Protein AF-A0A1G6DID1-F1 (afdb_monomer)

Radius of gyration: 20.44 Å; Cα contacts (8 Å, |Δi|>4): 204; chains: 1; bounding box: 50×23×58 Å

Organism: NCBI:txid439219

Solvent-accessible surface area (backbone atoms only — not comparable to full-atom values): 9005 Å² total; per-residue (Å²): 100,33,27,35,36,26,39,53,55,98,94,41,79,43,83,74,48,77,42,54,56,81,82,43,54,68,67,60,51,35,54,56,37,38,79,71,72,43,65,70,83,58,50,66,40,29,54,20,28,63,81,65,74,39,85,46,84,40,52,70,66,52,52,52,51,52,50,51,41,27,59,75,73,40,76,65,52,53,63,64,62,43,58,40,47,78,68,69,50,51,67,69,65,52,70,77,52,45,74,42,84,61,30,76,46,69,68,59,29,50,47,66,74,46,68,85,56,52,72,67,57,50,51,50,51,50,62,74,35,74,40,71,69,48,42,54,47,51,34,47,74,69,57,49,28,43,88,48,100,91,24,30,28,32,55,59,134

Structure (mmCIF, N/CA/C/O backbone):
data_AF-A0A1G6DID1-F1
#
_entry.id   AF-A0A1G6DID1-F1
#
loop_
_atom_site.group_PDB
_atom_site.id
_atom_site.type_symbol
_atom_site.label_atom_id
_atom_site.label_alt_id
_atom_site.label_comp_id
_atom_site.label_asym_id
_atom_site.label_entity_id
_atom_site.label_seq_id
_atom_site.pdbx_PDB_ins_code
_atom_site.Cartn_x
_atom_site.Cartn_y
_atom_site.Cartn_z
_atom_site.occupancy
_atom_site.B_iso_or_equiv
_atom_site.auth_seq_id
_atom_site.auth_comp_id
_atom_site.auth_asym_id
_atom_site.auth_atom_id
_atom_site.pdbx_PDB_model_num
ATOM 1 N N . MET A 1 1 ? -10.906 -3.517 1.918 1.00 94.31 1 MET A N 1
ATOM 2 C CA . MET A 1 1 ? -9.998 -3.189 3.036 1.00 94.31 1 MET A CA 1
ATOM 3 C C . MET A 1 1 ? -10.683 -3.483 4.372 1.00 94.31 1 MET A C 1
ATOM 5 O O . MET A 1 1 ? -11.259 -2.596 4.999 1.00 94.31 1 MET A O 1
ATOM 9 N N . ILE A 1 2 ? -10.663 -4.743 4.799 1.00 97.69 2 ILE A N 1
ATOM 10 C CA . ILE A 1 2 ? -11.206 -5.215 6.076 1.00 97.69 2 ILE A CA 1
ATOM 11 C C . ILE A 1 2 ? -10.099 -5.172 7.131 1.00 97.69 2 ILE A C 1
ATOM 13 O O . ILE A 1 2 ? -9.241 -6.049 7.177 1.00 97.69 2 ILE A O 1
ATOM 17 N N . GLY A 1 3 ? -10.114 -4.151 7.983 1.00 97.69 3 GLY A N 1
ATOM 18 C CA . GLY A 1 3 ? -9.107 -3.946 9.021 1.00 97.69 3 GLY A CA 1
ATOM 19 C C . GLY A 1 3 ? -9.428 -4.654 10.330 1.00 97.69 3 GLY A C 1
ATOM 20 O O . GLY A 1 3 ? -10.581 -4.663 10.765 1.00 97.69 3 GLY A O 1
ATOM 21 N N . THR A 1 4 ? -8.405 -5.182 11.000 1.00 97.94 4 THR A N 1
ATOM 22 C CA . THR A 1 4 ? -8.531 -5.718 12.366 1.00 97.94 4 THR A CA 1
ATOM 23 C C . THR A 1 4 ? -8.228 -4.627 13.383 1.00 97.94 4 THR A C 1
ATOM 25 O O . THR A 1 4 ? -7.076 -4.233 13.554 1.00 97.94 4 THR A O 1
ATOM 28 N N . ILE A 1 5 ? -9.253 -4.155 14.087 1.00 97.25 5 ILE A N 1
ATOM 29 C CA . ILE A 1 5 ? -9.109 -3.147 15.138 1.00 97.25 5 ILE A CA 1
ATOM 30 C C . ILE A 1 5 ? -8.684 -3.824 16.434 1.00 97.25 5 ILE A C 1
ATOM 32 O O . ILE A 1 5 ? -9.342 -4.756 16.915 1.00 97.25 5 ILE A O 1
ATOM 36 N N . ARG A 1 6 ? -7.614 -3.312 17.037 1.00 96.31 6 ARG A N 1
ATOM 37 C CA . ARG A 1 6 ? -7.176 -3.694 18.378 1.00 96.31 6 ARG A CA 1
ATOM 38 C C . ARG A 1 6 ? -7.138 -2.473 19.279 1.00 96.31 6 ARG A C 1
ATOM 40 O O . ARG A 1 6 ? -6.832 -1.372 18.835 1.00 96.31 6 ARG A O 1
ATOM 47 N N . ILE A 1 7 ? -7.430 -2.704 20.548 1.00 95.00 7 ILE A N 1
ATOM 48 C CA . ILE A 1 7 ? -7.254 -1.726 21.616 1.00 95.00 7 ILE A CA 1
ATOM 49 C C . ILE A 1 7 ? -5.983 -2.046 22.392 1.00 95.00 7 ILE A C 1
ATOM 51 O O . ILE A 1 7 ? -5.668 -3.224 22.605 1.00 95.00 7 ILE A O 1
ATOM 55 N N . ILE A 1 8 ? -5.267 -1.004 22.797 1.00 91.94 8 ILE A N 1
ATOM 56 C CA . ILE A 1 8 ? -4.105 -1.092 23.676 1.00 91.94 8 ILE A CA 1
ATOM 57 C C . ILE A 1 8 ? -4.524 -0.567 25.049 1.00 91.94 8 ILE A C 1
ATOM 59 O O . ILE A 1 8 ? -4.992 0.560 25.181 1.00 91.94 8 ILE A O 1
ATOM 63 N N . GLN A 1 9 ? -4.407 -1.415 26.068 1.00 88.31 9 GLN A N 1
ATOM 64 C CA . GLN A 1 9 ? -4.722 -1.093 27.461 1.00 88.31 9 GLN A CA 1
ATOM 65 C C . GLN A 1 9 ? -3.691 -1.761 28.362 1.00 88.31 9 GLN A C 1
ATOM 67 O O . GLN A 1 9 ? -3.446 -2.958 28.228 1.00 88.31 9 GLN A O 1
ATOM 72 N N . ASP A 1 10 ? -3.078 -0.990 29.261 1.00 85.06 10 ASP A N 1
ATOM 73 C CA . ASP A 1 10 ? -2.115 -1.484 30.254 1.00 85.06 10 ASP A CA 1
ATOM 74 C C . ASP A 1 10 ? -0.971 -2.327 29.652 1.00 85.06 10 ASP A C 1
ATOM 76 O O . ASP A 1 10 ? -0.547 -3.335 30.212 1.00 85.06 10 ASP A O 1
ATOM 80 N N . GLY A 1 11 ? -0.487 -1.946 28.463 1.00 81.38 11 GLY A N 1
ATOM 81 C CA . GLY A 1 11 ? 0.562 -2.678 27.739 1.00 81.38 11 GLY A CA 1
ATOM 82 C C . GLY A 1 11 ? 0.099 -3.981 27.075 1.00 81.38 11 GLY A C 1
ATOM 83 O O . GLY A 1 11 ? 0.900 -4.668 26.439 1.00 81.38 11 GLY A O 1
ATOM 84 N N . HIS A 1 12 ? -1.187 -4.318 27.168 1.00 86.81 12 HIS A N 1
ATOM 85 C CA . HIS A 1 12 ? -1.796 -5.458 26.500 1.00 86.81 12 HIS A CA 1
ATOM 86 C C . HIS A 1 12 ? -2.590 -5.021 25.272 1.00 86.81 12 HIS A C 1
ATOM 88 O O . HIS A 1 12 ? -3.268 -3.996 25.266 1.00 86.81 12 HIS A O 1
ATOM 94 N N . SER A 1 13 ? -2.535 -5.843 24.225 1.00 90.44 13 SER A N 1
ATOM 95 C CA . SER A 1 13 ? -3.299 -5.620 23.003 1.00 90.44 13 SER A CA 1
ATOM 96 C C . SER A 1 13 ? -4.417 -6.646 22.875 1.00 90.44 13 SER A C 1
ATOM 98 O O . SER A 1 13 ? -4.152 -7.851 22.861 1.00 90.44 13 SER A O 1
ATOM 100 N N . LYS A 1 14 ? -5.657 -6.181 22.715 1.00 93.62 14 LYS A N 1
ATOM 101 C CA . LYS A 1 14 ? -6.846 -7.026 22.547 1.00 93.62 14 LYS A CA 1
ATOM 102 C C . LYS A 1 14 ? -7.546 -6.713 21.229 1.00 93.62 14 LYS A C 1
ATOM 104 O O . LYS A 1 14 ? -7.811 -5.556 20.923 1.00 93.62 14 LYS A O 1
ATOM 109 N N . GLU A 1 15 ? -7.886 -7.749 20.468 1.00 94.88 15 GLU A N 1
ATOM 110 C CA . GLU A 1 15 ? -8.734 -7.600 19.283 1.00 94.88 15 GLU A CA 1
ATOM 111 C C . GLU A 1 15 ? -10.165 -7.221 19.676 1.00 94.88 15 GLU A C 1
ATOM 113 O O . GLU A 1 15 ? -10.747 -7.807 20.593 1.00 94.88 15 GLU A O 1
ATOM 118 N N . LEU A 1 16 ? -10.724 -6.233 18.977 1.00 94.81 16 LEU A N 1
ATOM 119 C CA . LEU A 1 16 ? -12.086 -5.755 19.191 1.00 94.81 16 LEU A CA 1
ATOM 120 C C . LEU A 1 16 ? -13.038 -6.182 18.075 1.00 94.81 16 LEU A C 1
ATOM 122 O O . LEU A 1 16 ? -14.148 -6.635 18.360 1.00 94.81 16 LEU A O 1
ATOM 126 N N . ALA A 1 17 ? -12.644 -5.974 16.817 1.00 94.06 17 ALA A N 1
ATOM 127 C CA . ALA A 1 17 ? -13.507 -6.204 15.665 1.00 94.06 17 ALA A CA 1
ATOM 128 C C . ALA A 1 17 ? -12.722 -6.227 14.349 1.00 94.06 17 ALA A C 1
ATOM 130 O O . ALA A 1 17 ? -11.643 -5.647 14.244 1.00 94.06 17 ALA A O 1
ATOM 131 N N . LYS A 1 18 ? -13.347 -6.804 13.321 1.00 96.69 18 LYS A N 1
ATOM 132 C CA . LYS A 1 18 ? -12.988 -6.598 11.917 1.00 96.69 18 LYS A CA 1
ATOM 133 C C . LYS A 1 18 ? -13.961 -5.601 11.297 1.00 96.69 18 LYS A C 1
ATOM 135 O O . LYS A 1 18 ? -15.171 -5.750 11.473 1.00 96.69 18 LYS A O 1
ATOM 140 N N . VAL A 1 19 ? -13.447 -4.583 10.617 1.00 97.12 19 VAL A N 1
ATOM 141 C CA . VAL A 1 19 ? -14.238 -3.450 10.115 1.00 97.12 19 VAL A CA 1
ATOM 142 C C . VAL A 1 19 ? -13.907 -3.181 8.655 1.00 97.12 19 VAL A C 1
ATOM 144 O O . VAL A 1 19 ? -12.748 -3.223 8.262 1.00 97.12 19 VAL A O 1
ATOM 147 N N . ASP A 1 20 ? -14.927 -2.877 7.858 1.00 97.12 20 ASP A N 1
ATOM 148 C CA . ASP A 1 20 ? -14.743 -2.334 6.514 1.00 97.12 20 ASP A CA 1
ATOM 149 C C . ASP A 1 20 ? -14.286 -0.870 6.598 1.00 97.12 20 ASP A C 1
ATOM 151 O O . ASP A 1 20 ? -15.084 0.035 6.853 1.00 97.12 20 ASP A O 1
ATOM 155 N N . LEU A 1 21 ? -12.987 -0.658 6.393 1.00 96.69 21 LEU A N 1
ATOM 156 C CA . LEU A 1 21 ? -12.326 0.643 6.496 1.00 96.69 21 LEU A CA 1
ATOM 157 C C . LEU A 1 21 ? -12.590 1.552 5.287 1.00 96.69 21 LEU A C 1
ATOM 159 O O . LEU A 1 21 ? -12.298 2.747 5.334 1.00 96.69 21 LEU A O 1
ATOM 163 N N . ILE A 1 22 ? -13.149 1.015 4.197 1.00 94.69 22 ILE A N 1
ATOM 164 C CA . ILE A 1 22 ? -13.634 1.843 3.088 1.00 94.69 22 ILE A CA 1
ATOM 165 C C . ILE A 1 22 ? -14.945 2.504 3.498 1.00 94.69 22 ILE A C 1
ATOM 167 O O . ILE A 1 22 ? -15.152 3.692 3.240 1.00 94.69 22 ILE A O 1
ATOM 171 N N . ARG A 1 23 ? -15.822 1.752 4.165 1.00 95.31 23 ARG A N 1
ATOM 172 C CA . ARG A 1 23 ? -17.160 2.218 4.529 1.00 95.31 23 ARG A CA 1
ATOM 173 C C . ARG A 1 23 ? -17.202 3.066 5.798 1.00 95.31 23 ARG A C 1
ATOM 175 O O . ARG A 1 23 ? -17.984 4.010 5.839 1.00 95.31 23 ARG A O 1
ATOM 182 N N . PHE A 1 24 ? -16.413 2.720 6.811 1.00 96.25 24 PHE A N 1
ATOM 183 C CA . PHE A 1 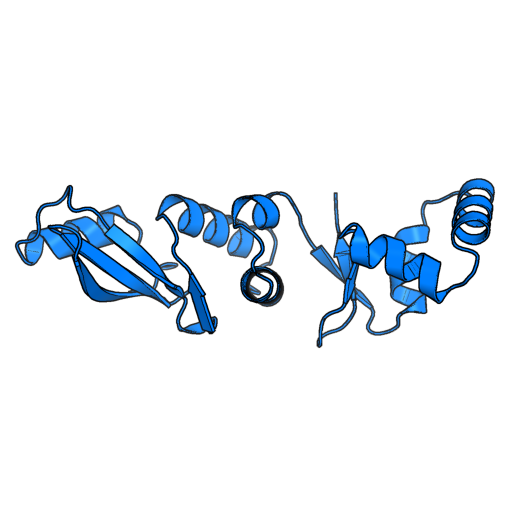24 ? -16.466 3.351 8.131 1.00 96.25 24 PHE A CA 1
ATOM 184 C C . PHE A 1 24 ? -15.145 4.041 8.457 1.00 96.25 24 PHE A C 1
ATOM 186 O O . PHE A 1 24 ? -14.077 3.444 8.323 1.00 96.25 24 PHE A O 1
ATOM 193 N N . ASN A 1 25 ? -15.221 5.298 8.887 1.00 94.81 25 ASN A N 1
ATOM 194 C CA . ASN A 1 25 ? -14.051 6.064 9.310 1.00 94.81 25 ASN A CA 1
ATOM 195 C C . ASN A 1 25 ? -13.773 5.880 10.818 1.00 94.81 25 ASN A C 1
ATOM 197 O O . ASN A 1 25 ? -14.485 5.164 11.522 1.00 94.81 25 ASN A O 1
ATOM 201 N N . GLU A 1 26 ? -12.716 6.526 11.318 1.00 96.12 26 GLU A N 1
ATOM 202 C CA . GLU A 1 26 ? -12.347 6.461 12.737 1.00 96.12 26 GLU A CA 1
ATOM 203 C C . GLU A 1 26 ? -13.467 6.943 13.671 1.00 96.12 26 GLU A C 1
ATOM 205 O O . GLU A 1 26 ? -13.720 6.296 14.684 1.00 96.12 26 GLU A O 1
ATOM 210 N N . GLU A 1 27 ? -14.165 8.027 13.322 1.00 96.50 27 GLU A N 1
ATOM 211 C CA . GLU A 1 27 ? -15.273 8.574 14.114 1.00 96.50 27 GLU A CA 1
ATOM 212 C C . GLU A 1 27 ? -16.408 7.554 14.254 1.00 96.50 27 GLU A C 1
ATOM 214 O O . GLU A 1 27 ? -16.860 7.270 15.363 1.00 96.50 27 GLU A O 1
ATOM 219 N N . ASP A 1 28 ? -16.817 6.935 13.141 1.00 96.25 28 ASP A N 1
ATOM 220 C CA . ASP A 1 28 ? -17.864 5.908 13.123 1.00 96.25 28 ASP A CA 1
ATOM 221 C C . ASP A 1 28 ? -17.497 4.732 14.045 1.00 96.25 28 ASP A C 1
ATOM 223 O O . ASP A 1 28 ? -18.329 4.210 14.796 1.00 96.25 28 ASP A O 1
ATOM 227 N N . ILE A 1 29 ? -16.226 4.317 14.004 1.00 96.31 29 ILE A N 1
ATOM 228 C CA . ILE A 1 29 ? -15.694 3.219 14.816 1.00 96.31 29 ILE A CA 1
ATOM 229 C C . ILE A 1 29 ? -15.656 3.614 16.293 1.00 96.31 29 ILE A C 1
ATOM 231 O O . ILE A 1 29 ? -16.129 2.845 17.136 1.00 96.31 29 ILE A O 1
ATOM 235 N N . ARG A 1 30 ? -15.136 4.801 16.624 1.00 96.31 30 ARG A N 1
ATOM 236 C CA . ARG A 1 30 ? -15.051 5.296 18.006 1.00 96.31 30 ARG A CA 1
ATOM 237 C C . ARG A 1 30 ? -16.427 5.458 18.625 1.00 96.31 30 ARG A C 1
ATOM 239 O O . ARG A 1 30 ? -16.641 4.980 19.738 1.00 96.31 30 ARG A O 1
ATOM 246 N N . GLN A 1 31 ? -17.385 6.013 17.890 1.00 96.81 31 GLN A N 1
ATOM 247 C CA . GLN A 1 31 ? -18.746 6.165 18.388 1.00 96.81 31 GLN A CA 1
ATOM 248 C C . GLN A 1 31 ? -19.398 4.808 18.671 1.00 96.81 31 GLN A C 1
ATOM 250 O O . GLN A 1 31 ? -20.037 4.615 19.706 1.00 96.81 31 GLN A O 1
ATOM 255 N N . ARG A 1 32 ? -19.150 3.810 17.815 1.00 95.12 32 ARG A N 1
ATOM 256 C CA . ARG A 1 32 ? -19.651 2.451 18.044 1.00 95.12 32 ARG A CA 1
ATOM 257 C C . ARG A 1 32 ? -19.000 1.755 19.241 1.00 95.12 32 ARG A C 1
ATOM 259 O O . ARG A 1 32 ? -19.623 0.884 19.849 1.00 95.12 32 ARG A O 1
ATOM 266 N N . LEU A 1 33 ? -17.750 2.084 19.556 1.00 94.44 33 LEU A N 1
ATOM 267 C CA . LEU A 1 33 ? -17.055 1.589 20.745 1.00 94.44 33 LEU A CA 1
ATOM 268 C C . LEU A 1 33 ? -17.559 2.276 22.018 1.00 94.44 33 LEU A C 1
ATOM 270 O O . LEU A 1 33 ? -17.748 1.593 23.026 1.00 94.44 33 LEU A O 1
ATOM 274 N N . LEU A 1 34 ? -17.872 3.571 21.947 1.00 96.06 34 LEU A N 1
ATOM 275 C CA . LEU A 1 34 ? -18.502 4.313 23.037 1.00 96.06 34 LEU A CA 1
ATOM 276 C C . LEU A 1 34 ? -19.859 3.705 23.419 1.00 96.06 34 LEU A C 1
ATOM 278 O O . LEU A 1 34 ? -20.093 3.432 24.594 1.00 96.06 34 LEU A O 1
ATOM 282 N N . ASP A 1 35 ? -20.700 3.368 22.433 1.00 95.62 35 ASP A N 1
ATOM 283 C CA . ASP A 1 35 ? -21.974 2.656 22.653 1.00 95.62 35 ASP A CA 1
ATOM 284 C C . ASP A 1 35 ? -21.797 1.307 23.380 1.00 95.62 35 ASP A C 1
ATOM 286 O O . ASP A 1 35 ? -22.722 0.804 24.019 1.00 95.62 35 ASP A O 1
ATOM 290 N N . LYS A 1 36 ? -20.617 0.688 23.254 1.00 93.69 36 LYS A N 1
ATOM 291 C CA . LYS A 1 36 ? -20.254 -0.586 23.893 1.00 93.69 36 LYS A CA 1
ATOM 292 C C . LYS A 1 36 ? -19.550 -0.405 25.243 1.00 93.69 36 LYS A C 1
ATOM 294 O O . LYS A 1 36 ? -19.158 -1.402 25.846 1.00 93.69 36 LYS A O 1
ATOM 299 N N . GLY A 1 37 ? -19.399 0.833 25.715 1.00 94.50 37 GLY A N 1
ATOM 300 C CA . GLY A 1 37 ? -18.803 1.164 27.009 1.00 94.50 37 GLY A CA 1
ATOM 301 C C . GLY A 1 37 ? -17.283 1.336 27.002 1.00 94.50 37 GLY A C 1
ATOM 302 O O . GLY A 1 37 ? -16.683 1.348 28.075 1.00 94.50 37 GLY A O 1
ATOM 303 N N . TYR A 1 38 ? -16.644 1.462 25.835 1.00 93.69 38 TYR A N 1
ATOM 304 C CA . TYR A 1 38 ? -15.219 1.797 25.755 1.00 93.69 38 TYR A CA 1
ATOM 305 C C . TYR A 1 38 ? -15.006 3.320 25.792 1.00 93.69 38 TYR A C 1
ATOM 307 O O . TYR A 1 38 ? -15.803 4.050 25.200 1.00 93.69 38 TYR A O 1
ATOM 315 N N . PRO A 1 39 ? -13.931 3.822 26.430 1.00 93.31 39 PRO A N 1
ATOM 316 C CA . PRO A 1 39 ? -13.572 5.237 26.363 1.00 93.31 39 PRO A CA 1
ATOM 317 C C . PRO A 1 39 ? -13.325 5.680 24.921 1.00 93.31 39 PRO A C 1
ATOM 319 O O . PRO A 1 39 ? -12.644 4.983 24.162 1.00 93.31 39 PRO A O 1
ATOM 322 N N . TYR A 1 40 ? -13.853 6.844 24.547 1.00 93.19 40 TYR A N 1
ATOM 323 C CA . TYR A 1 40 ? -13.709 7.379 23.192 1.00 93.19 40 TYR A CA 1
ATOM 324 C C . TYR A 1 40 ? -12.238 7.611 22.813 1.00 93.19 40 TYR A C 1
ATOM 326 O O . TYR A 1 40 ? -11.847 7.371 21.676 1.00 93.19 40 TYR A O 1
ATOM 334 N N . ASP A 1 41 ? -11.414 8.020 23.776 1.00 93.12 41 ASP A N 1
ATOM 335 C CA . ASP A 1 41 ? -9.983 8.312 23.663 1.00 93.12 41 ASP A CA 1
ATOM 336 C C . ASP A 1 41 ? -9.080 7.078 23.825 1.00 93.12 41 ASP A C 1
ATOM 338 O O . ASP A 1 41 ? -7.861 7.212 23.904 1.00 93.12 41 ASP A O 1
ATOM 342 N N . SER A 1 42 ? -9.657 5.871 23.831 1.00 92.12 42 SER A N 1
ATOM 343 C CA . SER A 1 42 ? -8.883 4.629 23.869 1.00 92.12 42 SER A CA 1
ATOM 344 C C . SER A 1 42 ? -7.818 4.598 22.770 1.00 92.12 42 SER A C 1
ATOM 346 O O . SER A 1 42 ? -8.075 4.982 21.619 1.00 92.12 42 SER A O 1
ATOM 348 N N . GLU A 1 43 ? -6.639 4.079 23.110 1.00 93.81 43 GLU A N 1
ATOM 349 C CA . GLU A 1 43 ? -5.572 3.835 22.148 1.00 93.81 43 GLU A CA 1
ATOM 350 C C . GLU A 1 43 ? -5.967 2.665 21.239 1.00 93.81 43 GLU A C 1
ATOM 352 O O . GLU A 1 43 ? -6.154 1.528 21.683 1.00 93.81 43 GLU A O 1
ATOM 357 N N . LEU A 1 44 ? -6.136 2.965 19.953 1.00 95.00 44 LEU A N 1
ATOM 358 C CA . LEU A 1 44 ? -6.580 2.023 18.935 1.00 95.00 44 LEU A CA 1
ATOM 359 C C . LEU A 1 44 ? -5.519 1.900 17.849 1.00 95.00 44 LEU A C 1
ATOM 361 O O . LEU A 1 44 ? -4.949 2.897 17.408 1.00 95.00 44 LEU A O 1
ATOM 365 N N . ILE A 1 45 ? -5.326 0.676 17.373 1.00 95.50 45 ILE A N 1
ATOM 366 C CA . ILE A 1 45 ? -4.495 0.375 16.211 1.00 95.50 45 ILE A CA 1
ATOM 367 C C . ILE A 1 45 ? -5.261 -0.506 15.234 1.00 95.50 45 ILE A C 1
ATOM 369 O O . ILE A 1 45 ? -6.170 -1.256 15.610 1.00 95.50 45 ILE A O 1
ATOM 373 N N . ILE A 1 46 ? -4.842 -0.460 13.979 1.00 97.38 46 ILE A N 1
ATOM 374 C CA . ILE A 1 46 ? -5.303 -1.371 12.939 1.00 97.38 46 ILE A CA 1
ATOM 375 C C . ILE A 1 46 ? -4.175 -2.370 12.731 1.00 97.38 46 ILE A C 1
ATOM 377 O O . ILE A 1 46 ? -3.129 -2.017 12.207 1.00 97.38 46 ILE A O 1
ATOM 381 N N . ALA A 1 47 ? -4.349 -3.599 13.203 1.00 96.50 47 ALA A N 1
ATOM 382 C CA . ALA A 1 47 ? -3.275 -4.592 13.271 1.00 96.50 47 ALA A CA 1
ATOM 383 C C . ALA A 1 47 ? -3.099 -5.428 11.997 1.00 96.50 47 ALA A C 1
ATOM 385 O O . ALA A 1 47 ? -2.363 -6.411 11.986 1.00 96.50 47 ALA A O 1
ATOM 386 N N . GLY A 1 48 ? -3.806 -5.057 10.938 1.00 96.75 48 GLY A N 1
ATOM 387 C CA . GLY A 1 48 ? -3.706 -5.696 9.642 1.00 96.75 48 GLY A CA 1
ATOM 388 C C . GLY A 1 48 ? -4.923 -5.412 8.782 1.00 96.75 48 GLY A C 1
ATOM 389 O O . GLY A 1 48 ? -5.924 -4.862 9.256 1.00 96.75 48 GLY A O 1
ATOM 390 N N . ILE A 1 49 ? -4.827 -5.823 7.523 1.00 98.12 49 ILE A N 1
ATOM 391 C CA . ILE A 1 49 ? -5.888 -5.743 6.521 1.00 98.12 49 ILE A CA 1
ATOM 392 C C . ILE A 1 49 ? -6.124 -7.166 6.010 1.00 98.12 49 ILE A C 1
ATOM 394 O O . ILE A 1 49 ? -5.336 -7.704 5.236 1.00 98.12 49 ILE A O 1
ATOM 398 N N . CYS A 1 50 ? -7.185 -7.804 6.506 1.00 96.19 50 CYS A N 1
ATOM 399 C CA . CYS A 1 50 ? -7.421 -9.240 6.360 1.00 96.19 50 CYS A CA 1
ATOM 400 C C . CYS A 1 50 ? -7.654 -9.680 4.916 1.00 96.19 50 CYS A C 1
ATOM 402 O O . CYS A 1 50 ? -7.164 -10.725 4.512 1.00 96.19 50 CYS A O 1
ATOM 404 N N . ASP A 1 51 ? -8.430 -8.916 4.152 1.00 96.44 51 ASP A N 1
ATOM 405 C CA . ASP A 1 51 ? -8.731 -9.218 2.748 1.00 96.44 51 ASP A CA 1
ATOM 406 C C . ASP A 1 51 ? -7.539 -8.971 1.814 1.00 96.44 51 ASP A C 1
ATOM 408 O O . ASP A 1 51 ? -7.559 -9.416 0.671 1.00 96.44 51 ASP A O 1
ATOM 412 N N . TRP A 1 52 ? -6.491 -8.313 2.313 1.00 97.12 52 TRP A N 1
ATOM 413 C CA . TRP A 1 52 ? -5.224 -8.096 1.613 1.00 97.12 52 TRP A CA 1
ATOM 414 C C . TRP A 1 52 ? -4.093 -9.003 2.108 1.00 97.12 52 TRP A C 1
ATOM 416 O O . TRP A 1 52 ? -2.984 -8.924 1.582 1.00 97.12 52 TRP A O 1
ATOM 426 N N . ASP A 1 53 ? -4.363 -9.847 3.109 1.00 96.69 53 ASP A N 1
ATOM 427 C CA . ASP A 1 53 ? -3.365 -10.700 3.764 1.00 96.69 53 ASP A CA 1
ATOM 428 C C . ASP A 1 53 ? -2.143 -9.904 4.269 1.00 96.69 53 ASP A C 1
ATOM 430 O O . ASP A 1 53 ? -0.987 -10.270 4.065 1.00 96.69 53 ASP A O 1
ATOM 434 N N . ILE A 1 54 ? -2.407 -8.745 4.888 1.00 97.25 54 ILE A N 1
ATOM 435 C CA . ILE A 1 54 ? -1.377 -7.877 5.469 1.00 97.25 54 ILE A CA 1
ATOM 436 C C . ILE A 1 54 ? -1.466 -7.908 6.991 1.00 97.25 54 ILE A C 1
ATOM 438 O O . ILE A 1 54 ? -2.460 -7.459 7.566 1.00 97.25 54 ILE A O 1
ATOM 442 N N . GLU A 1 55 ? -0.388 -8.338 7.641 1.00 95.38 55 GLU A N 1
ATOM 443 C CA . GLU A 1 55 ? -0.196 -8.251 9.091 1.00 95.38 55 GLU A CA 1
ATOM 444 C C . GLU A 1 55 ? 0.805 -7.134 9.419 1.00 95.38 55 GLU A C 1
ATOM 446 O O . GLU A 1 55 ? 2.019 -7.334 9.448 1.00 95.38 55 GLU A O 1
ATOM 451 N N . ALA A 1 56 ? 0.292 -5.922 9.625 1.00 94.75 56 ALA A N 1
ATOM 452 C CA . ALA A 1 56 ? 1.080 -4.745 9.979 1.00 94.75 56 ALA A CA 1
ATOM 453 C C . ALA A 1 56 ? 0.243 -3.776 10.819 1.00 94.75 56 ALA A C 1
ATOM 455 O O . ALA A 1 56 ? -0.985 -3.784 10.756 1.00 94.75 56 ALA A O 1
ATOM 456 N N . HIS A 1 57 ? 0.909 -2.940 11.615 1.00 95.19 57 HIS A N 1
ATOM 457 C CA . HIS A 1 57 ? 0.239 -1.905 12.394 1.00 95.19 57 HIS A CA 1
ATOM 458 C C . HIS A 1 57 ? 0.064 -0.640 11.559 1.00 95.19 57 HIS A C 1
ATOM 460 O O . HIS A 1 57 ? 1.040 -0.107 11.038 1.00 95.19 57 HIS A O 1
ATOM 466 N N . PHE A 1 58 ? -1.168 -0.148 11.500 1.00 97.12 58 PHE A N 1
ATOM 467 C CA . PHE A 1 58 ? -1.527 1.106 10.858 1.00 97.12 58 PHE A CA 1
ATOM 468 C C . PHE A 1 58 ? -2.250 2.024 11.835 1.00 97.12 58 PHE A C 1
ATOM 470 O O . PHE A 1 58 ? -3.057 1.598 12.671 1.00 97.12 58 PHE A O 1
ATOM 477 N N . THR A 1 59 ? -1.997 3.311 11.666 1.00 96.31 59 THR A N 1
ATOM 478 C CA . THR A 1 59 ? -2.832 4.389 12.183 1.00 96.31 59 THR A CA 1
ATOM 479 C C . THR A 1 59 ? -4.068 4.576 11.298 1.00 96.31 59 THR A C 1
ATOM 481 O O . THR A 1 59 ? -4.074 4.247 10.109 1.00 96.31 59 THR A O 1
ATOM 484 N N . PHE A 1 60 ? -5.125 5.180 11.843 1.00 96.38 60 PHE A N 1
ATOM 485 C CA . PHE A 1 60 ? -6.287 5.575 11.037 1.00 96.38 60 PHE A CA 1
ATOM 486 C C . PHE A 1 60 ? -5.931 6.592 9.943 1.00 96.38 60 PHE A C 1
ATOM 488 O O . PHE A 1 60 ? -6.536 6.587 8.870 1.00 96.38 60 PHE A O 1
ATOM 495 N N . GLN A 1 61 ? -4.923 7.434 10.183 1.00 96.38 61 GLN A N 1
ATOM 496 C CA . GLN A 1 61 ? -4.423 8.377 9.188 1.00 96.38 61 GLN A CA 1
ATOM 497 C C . GLN A 1 61 ? -3.790 7.660 7.989 1.00 96.38 61 GLN A C 1
ATOM 499 O O . GLN A 1 61 ? -4.096 8.000 6.847 1.00 96.38 61 GLN A O 1
ATOM 504 N N . GLU A 1 62 ? -2.961 6.644 8.226 1.00 97.56 62 GLU A N 1
ATOM 505 C CA . GLU A 1 62 ? -2.381 5.826 7.155 1.00 97.56 62 GLU A CA 1
ATOM 506 C C . GLU A 1 62 ? -3.462 5.120 6.335 1.00 97.56 62 GLU A C 1
ATOM 508 O O . GLU A 1 62 ? -3.426 5.156 5.108 1.00 97.56 62 GLU A O 1
ATOM 513 N N . ILE A 1 63 ? -4.481 4.560 6.988 1.00 97.62 63 ILE A N 1
ATOM 514 C CA . ILE A 1 63 ? -5.624 3.961 6.288 1.00 97.62 63 ILE A CA 1
ATOM 515 C C . ILE A 1 63 ? -6.370 4.982 5.430 1.00 97.62 63 ILE A C 1
ATOM 517 O O . ILE A 1 63 ? -6.736 4.683 4.292 1.00 97.62 63 ILE A O 1
ATOM 521 N N . LYS A 1 64 ? -6.560 6.206 5.931 1.00 96.75 64 LYS A N 1
ATOM 522 C CA . LYS A 1 64 ? -7.155 7.290 5.144 1.00 96.75 64 LYS A CA 1
ATOM 523 C C . LYS A 1 64 ? -6.318 7.600 3.900 1.00 96.75 64 LYS A C 1
ATOM 525 O O . LYS A 1 64 ? -6.890 7.795 2.831 1.00 96.75 64 LYS A O 1
ATOM 530 N N . PHE A 1 65 ? -4.991 7.618 4.016 1.00 96.69 65 PHE A N 1
ATOM 531 C CA . PHE A 1 65 ? -4.104 7.821 2.870 1.00 96.69 65 PHE A CA 1
ATOM 532 C C . PHE A 1 65 ? -4.167 6.669 1.865 1.00 96.69 65 PHE A C 1
ATOM 534 O O . PHE A 1 65 ? -4.303 6.921 0.670 1.00 96.69 65 PHE A O 1
ATOM 541 N N . LEU A 1 66 ? -4.157 5.418 2.332 1.00 96.94 66 LEU A N 1
ATOM 542 C CA . LEU A 1 66 ? -4.321 4.249 1.465 1.00 96.94 66 LEU A CA 1
ATOM 543 C C . LEU A 1 66 ? -5.658 4.274 0.722 1.00 96.94 66 LEU A C 1
ATOM 545 O O . LEU A 1 66 ? -5.696 3.972 -0.466 1.00 96.94 66 LEU A O 1
ATOM 549 N N . LYS A 1 67 ? -6.741 4.684 1.390 1.00 96.06 67 LYS A N 1
ATOM 550 C CA . LYS A 1 67 ? -8.058 4.841 0.764 1.00 96.06 67 LYS A CA 1
ATOM 551 C C . LYS A 1 67 ? -8.033 5.880 -0.359 1.00 96.06 67 LYS A C 1
ATOM 553 O O . LYS A 1 67 ? -8.494 5.595 -1.457 1.00 96.06 67 LYS A O 1
ATOM 558 N N . VAL A 1 68 ? -7.455 7.056 -0.107 1.00 94.75 68 VAL A N 1
ATOM 559 C CA . VAL A 1 68 ? -7.312 8.106 -1.131 1.00 94.75 68 VAL A CA 1
ATOM 560 C C . VAL A 1 68 ? -6.476 7.612 -2.311 1.00 94.75 68 VAL A C 1
ATOM 562 O O . VAL A 1 68 ? -6.857 7.819 -3.458 1.00 94.75 68 VAL A O 1
ATOM 565 N N . CYS A 1 69 ? -5.366 6.929 -2.035 1.00 94.25 69 CYS A N 1
ATOM 566 C CA . CYS A 1 69 ? -4.493 6.349 -3.051 1.00 94.25 69 CYS A CA 1
ATOM 567 C C . CYS A 1 69 ? -5.242 5.322 -3.921 1.00 94.25 69 CYS A C 1
ATOM 569 O O . CYS A 1 69 ? -5.216 5.404 -5.147 1.00 94.25 69 CYS A O 1
ATOM 571 N N . LEU A 1 70 ? -5.987 4.412 -3.293 1.00 95.31 70 LEU A N 1
ATOM 572 C CA . LEU A 1 70 ? -6.804 3.409 -3.972 1.00 95.31 70 LEU A CA 1
ATOM 573 C C . LEU A 1 70 ? -7.857 4.042 -4.895 1.00 95.31 70 LEU A C 1
ATOM 575 O O . LEU A 1 70 ? -7.984 3.643 -6.051 1.00 95.31 70 LEU A O 1
ATOM 579 N N . GLU A 1 71 ? -8.592 5.036 -4.394 1.00 94.06 71 GLU A N 1
ATOM 580 C CA . GLU A 1 71 ? -9.693 5.680 -5.119 1.00 94.06 71 GLU A CA 1
ATOM 581 C C . GLU A 1 71 ? -9.205 6.606 -6.242 1.00 94.06 71 GLU A C 1
ATOM 583 O O . GLU A 1 71 ? -9.806 6.633 -7.312 1.00 94.06 71 GLU A O 1
ATOM 588 N N . GLN A 1 72 ? -8.144 7.384 -6.006 1.00 91.94 72 GLN A N 1
ATOM 589 C CA . GLN A 1 72 ? -7.728 8.459 -6.917 1.00 91.94 72 GLN A CA 1
ATOM 590 C C . GLN A 1 72 ? -6.598 8.071 -7.867 1.00 91.94 72 GLN A C 1
ATOM 592 O O . GLN A 1 72 ? -6.476 8.674 -8.932 1.00 91.94 72 GLN A O 1
ATOM 597 N N . LEU A 1 73 ? -5.746 7.118 -7.483 1.00 90.44 73 LEU A N 1
ATOM 598 C CA . LEU A 1 73 ? -4.591 6.723 -8.290 1.00 90.44 73 LEU A CA 1
ATOM 599 C C . LEU A 1 73 ? -4.821 5.381 -8.984 1.00 90.44 73 LEU A C 1
ATOM 601 O O . LEU A 1 73 ? -4.423 5.214 -10.135 1.00 90.44 73 LEU A O 1
ATOM 605 N N . TYR A 1 74 ? -5.484 4.436 -8.320 1.00 92.81 74 TYR A N 1
ATOM 606 C CA . TYR A 1 74 ? -5.597 3.065 -8.818 1.00 92.81 74 TYR A CA 1
ATOM 607 C C . TYR A 1 74 ? -7.009 2.650 -9.251 1.00 92.81 74 TYR A C 1
ATOM 609 O O . TYR A 1 74 ? -7.234 1.470 -9.490 1.00 92.81 74 TYR A O 1
ATOM 617 N N . ASP A 1 75 ? -7.958 3.582 -9.384 1.00 92.38 75 ASP A N 1
ATOM 618 C CA . ASP A 1 75 ? -9.329 3.303 -9.848 1.00 92.38 75 ASP A CA 1
ATOM 619 C C . ASP A 1 75 ? -10.024 2.158 -9.075 1.00 92.38 75 ASP A C 1
ATOM 621 O O . ASP A 1 75 ? -10.856 1.426 -9.614 1.00 92.38 75 ASP A O 1
ATOM 625 N N . ASN A 1 76 ? -9.720 2.027 -7.780 1.00 93.19 76 ASN A N 1
ATOM 626 C CA . ASN A 1 76 ? -10.152 0.944 -6.887 1.00 93.19 76 ASN A CA 1
ATOM 627 C C . ASN A 1 76 ? -9.520 -0.443 -7.134 1.00 93.19 76 ASN A C 1
ATOM 629 O O . ASN A 1 76 ? -9.970 -1.415 -6.528 1.00 93.19 76 ASN A O 1
ATOM 633 N N . ASP A 1 77 ? -8.473 -0.555 -7.956 1.00 94.50 77 ASP A N 1
ATOM 634 C CA . ASP A 1 77 ? -7.615 -1.746 -8.022 1.00 94.50 77 ASP A CA 1
ATOM 635 C C . ASP A 1 77 ? -6.551 -1.686 -6.914 1.00 94.50 77 ASP A C 1
ATOM 637 O O . ASP A 1 77 ? -5.640 -0.859 -6.918 1.00 94.50 77 ASP A O 1
ATOM 641 N N . ASP A 1 78 ? -6.655 -2.575 -5.933 1.00 95.38 78 ASP A N 1
ATOM 642 C CA . ASP A 1 78 ? -5.756 -2.617 -4.782 1.00 95.38 78 ASP A CA 1
ATOM 643 C C . ASP A 1 78 ? -4.426 -3.329 -5.059 1.00 95.38 78 ASP A C 1
ATOM 645 O O . ASP A 1 78 ? -3.521 -3.281 -4.222 1.00 95.38 78 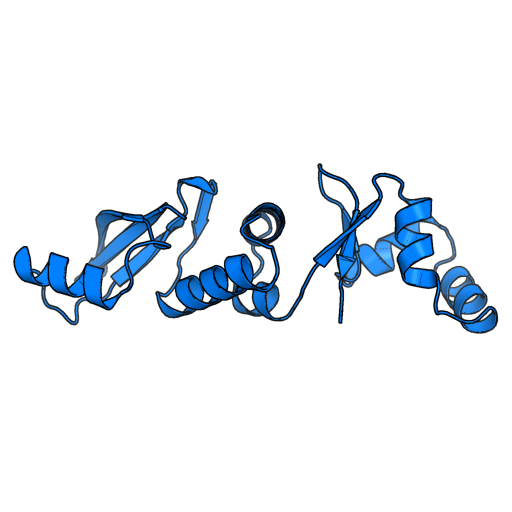ASP A O 1
ATOM 649 N N . TYR A 1 79 ? -4.255 -3.939 -6.235 1.00 96.81 79 TYR A N 1
ATOM 650 C CA . TYR A 1 79 ? -3.156 -4.860 -6.509 1.00 96.81 79 TYR A CA 1
ATOM 651 C C . TYR A 1 79 ? -1.772 -4.289 -6.192 1.00 96.81 79 TYR A C 1
ATOM 653 O O . TYR A 1 79 ? -0.974 -4.952 -5.532 1.00 96.81 79 TYR A O 1
ATOM 661 N N . ILE A 1 80 ? -1.470 -3.072 -6.656 1.00 96.81 80 ILE A N 1
ATOM 662 C CA . ILE A 1 80 ? -0.148 -2.469 -6.445 1.00 96.81 80 ILE A CA 1
ATOM 663 C C . ILE A 1 80 ? 0.063 -2.078 -4.988 1.00 96.81 80 ILE A C 1
ATOM 665 O O . ILE A 1 80 ? 1.139 -2.322 -4.446 1.00 96.81 80 ILE A O 1
ATOM 669 N N . ILE A 1 81 ? -0.962 -1.535 -4.334 1.00 96.75 81 ILE A N 1
ATOM 670 C CA . ILE A 1 81 ? -0.892 -1.185 -2.914 1.00 96.75 81 ILE A CA 1
ATOM 671 C C . ILE A 1 81 ? -0.596 -2.444 -2.092 1.00 96.75 81 ILE A C 1
ATOM 673 O O . ILE A 1 81 ? 0.358 -2.461 -1.312 1.00 96.75 81 ILE A O 1
ATOM 677 N N . VAL A 1 82 ? -1.352 -3.522 -2.320 1.00 97.44 82 VAL A N 1
ATOM 678 C CA . VAL A 1 82 ? -1.154 -4.816 -1.651 1.00 97.44 82 VAL A CA 1
ATOM 679 C C . VAL A 1 82 ? 0.236 -5.372 -1.947 1.00 97.44 82 VAL A C 1
ATOM 681 O O . VAL A 1 82 ? 0.959 -5.748 -1.027 1.00 97.44 82 VAL A O 1
ATOM 684 N N . PHE A 1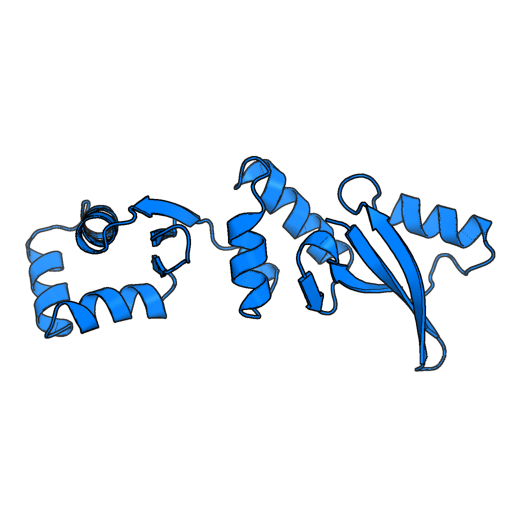 83 ? 0.657 -5.363 -3.213 1.00 97.12 83 PHE A N 1
ATOM 685 C CA . PHE A 1 83 ? 1.967 -5.856 -3.638 1.00 97.12 83 PHE A CA 1
ATOM 686 C C . PHE A 1 83 ? 3.134 -5.155 -2.922 1.00 97.12 83 PHE A C 1
ATOM 688 O O . PHE A 1 83 ? 4.123 -5.813 -2.572 1.00 97.12 83 PHE A O 1
ATOM 695 N N . LEU A 1 84 ? 3.031 -3.837 -2.719 1.00 96.06 84 LEU A N 1
ATOM 696 C CA . LEU A 1 84 ? 4.038 -3.024 -2.034 1.00 96.06 84 LEU A CA 1
ATOM 697 C C . LEU A 1 84 ? 4.006 -3.244 -0.515 1.00 96.06 84 LEU A C 1
ATOM 699 O O . LEU A 1 84 ? 5.061 -3.440 0.094 1.00 96.06 84 LEU A O 1
ATOM 703 N N . LEU A 1 85 ? 2.818 -3.304 0.095 1.00 97.06 85 LEU A N 1
ATOM 704 C CA . LEU A 1 85 ? 2.663 -3.596 1.527 1.00 97.06 85 LEU A CA 1
ATOM 705 C C . LEU A 1 85 ? 3.197 -4.988 1.895 1.00 97.06 85 LEU A C 1
ATOM 707 O O . LEU A 1 85 ? 3.898 -5.127 2.896 1.00 97.06 85 LEU A O 1
ATOM 711 N N . GLN A 1 86 ? 2.963 -6.002 1.055 1.00 96.25 86 GLN A N 1
ATOM 712 C CA . GLN A 1 86 ? 3.534 -7.351 1.220 1.00 96.25 86 GLN A CA 1
ATOM 713 C C . GLN A 1 86 ? 5.070 -7.364 1.158 1.00 96.25 86 GLN A C 1
ATOM 715 O O . GLN A 1 86 ? 5.706 -8.307 1.619 1.00 96.25 86 GLN A O 1
ATOM 720 N N . ARG A 1 87 ? 5.681 -6.317 0.592 1.00 94.69 87 ARG A N 1
ATOM 721 C CA . ARG A 1 87 ? 7.136 -6.098 0.549 1.00 94.69 87 ARG A CA 1
ATOM 722 C C . ARG A 1 87 ? 7.610 -5.112 1.612 1.00 94.69 87 ARG A C 1
ATOM 724 O O . ARG A 1 87 ? 8.718 -4.592 1.506 1.00 94.69 87 ARG A O 1
ATOM 731 N N . HIS A 1 88 ? 6.786 -4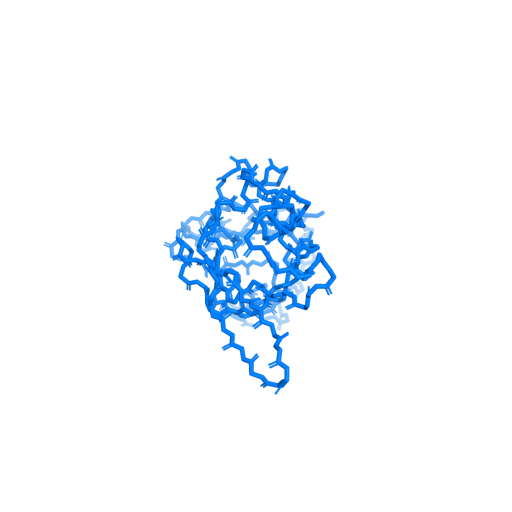.870 2.629 1.00 94.69 88 HIS A N 1
ATOM 732 C CA . HIS A 1 88 ? 7.080 -4.014 3.777 1.00 94.69 88 HIS A CA 1
ATOM 733 C C . HIS A 1 88 ? 7.369 -2.550 3.423 1.00 94.69 88 HIS A C 1
ATOM 735 O O . HIS A 1 88 ? 8.050 -1.853 4.179 1.00 94.69 88 HIS A O 1
ATOM 741 N N . TRP A 1 89 ? 6.847 -2.061 2.295 1.00 95.38 89 TRP A N 1
ATOM 742 C CA . TRP A 1 89 ? 6.872 -0.629 2.012 1.00 95.38 89 TRP A CA 1
ATOM 743 C C . TRP A 1 89 ? 6.022 0.114 3.040 1.00 95.38 89 TRP A C 1
ATOM 745 O O . TRP A 1 89 ? 4.949 -0.355 3.432 1.00 95.38 89 TRP A O 1
ATOM 755 N N . LYS A 1 90 ? 6.492 1.285 3.477 1.00 95.56 90 LYS A N 1
ATOM 756 C CA . LYS A 1 90 ? 5.712 2.130 4.383 1.00 95.56 90 LYS A CA 1
ATOM 757 C C . LYS A 1 90 ? 4.591 2.800 3.606 1.00 95.56 90 LYS A C 1
ATOM 759 O O . LYS A 1 90 ? 4.749 3.127 2.434 1.00 95.56 90 LYS A O 1
ATOM 764 N N . VAL A 1 91 ? 3.484 3.088 4.285 1.00 95.94 91 VAL A N 1
ATOM 765 C CA . VAL A 1 91 ? 2.331 3.755 3.664 1.00 95.94 91 VAL A CA 1
ATOM 766 C C . VAL A 1 91 ? 2.719 5.089 3.029 1.00 95.94 91 VAL A C 1
ATOM 768 O O . VAL A 1 91 ? 2.304 5.359 1.908 1.00 95.94 91 VAL A O 1
ATOM 771 N N . MET A 1 92 ? 3.559 5.883 3.699 1.00 95.06 92 MET A N 1
ATOM 772 C CA . MET A 1 92 ? 4.032 7.161 3.157 1.00 95.06 92 MET A CA 1
ATOM 773 C C . MET A 1 92 ? 4.832 6.982 1.859 1.00 95.06 92 MET A C 1
ATOM 775 O O . MET A 1 92 ? 4.594 7.697 0.894 1.00 95.06 92 MET A O 1
ATOM 779 N N . ASP A 1 93 ? 5.694 5.963 1.791 1.00 93.81 93 ASP A N 1
ATOM 780 C CA . ASP A 1 93 ? 6.466 5.673 0.579 1.00 93.81 93 ASP A CA 1
ATOM 781 C C . ASP A 1 93 ? 5.551 5.226 -0.573 1.00 93.81 93 ASP A C 1
ATOM 783 O O . ASP A 1 93 ? 5.825 5.530 -1.729 1.00 93.81 93 ASP A O 1
ATOM 787 N N . ILE A 1 94 ? 4.456 4.515 -0.266 1.00 94.12 94 ILE A N 1
ATOM 788 C CA . ILE A 1 94 ? 3.469 4.054 -1.254 1.00 94.12 94 ILE A CA 1
ATOM 789 C C . ILE A 1 94 ? 2.652 5.218 -1.814 1.00 94.12 94 ILE A C 1
ATOM 791 O O . ILE A 1 94 ? 2.374 5.225 -3.006 1.00 94.12 94 ILE A O 1
ATOM 795 N N . ILE A 1 95 ? 2.232 6.179 -0.988 1.00 92.81 95 ILE A N 1
ATOM 796 C CA . ILE A 1 95 ? 1.409 7.303 -1.472 1.00 92.81 95 ILE A CA 1
ATOM 797 C C . ILE A 1 95 ? 2.219 8.362 -2.227 1.00 92.81 95 ILE A C 1
ATOM 799 O O . ILE A 1 95 ? 1.641 9.102 -3.019 1.00 92.81 95 ILE A O 1
ATOM 803 N N . ASP A 1 96 ? 3.537 8.404 -2.018 1.00 91.31 96 ASP A N 1
ATOM 804 C CA . ASP A 1 96 ? 4.456 9.297 -2.733 1.00 91.31 96 ASP A CA 1
ATOM 805 C C . ASP A 1 96 ? 4.849 8.767 -4.124 1.00 91.31 96 ASP A C 1
ATOM 807 O O . ASP A 1 96 ? 5.502 9.465 -4.905 1.00 91.31 96 ASP A O 1
ATOM 811 N N . VAL A 1 97 ? 4.462 7.533 -4.464 1.00 90.88 97 VAL A N 1
ATOM 812 C CA . VAL A 1 97 ? 4.766 6.915 -5.757 1.00 90.88 97 VAL A CA 1
ATOM 813 C C . VAL A 1 97 ? 3.514 6.359 -6.416 1.00 90.88 97 VAL A C 1
ATOM 815 O O . VAL A 1 97 ? 2.650 5.751 -5.792 1.00 90.88 97 VAL A O 1
ATOM 818 N N . TYR A 1 98 ? 3.438 6.515 -7.731 1.00 91.12 98 TYR A N 1
ATOM 819 C CA . TYR A 1 98 ? 2.339 5.979 -8.511 1.00 91.12 98 TYR A CA 1
ATOM 820 C C . TYR A 1 98 ? 2.864 5.094 -9.628 1.00 91.12 98 TYR A C 1
ATOM 822 O O . TYR A 1 98 ? 3.770 5.488 -10.360 1.00 91.12 98 TYR A O 1
ATOM 830 N N . TYR A 1 99 ? 2.293 3.899 -9.769 1.00 95.06 99 TYR A N 1
ATOM 831 C CA . TYR A 1 99 ? 2.705 2.938 -10.781 1.00 95.06 99 TYR A CA 1
ATOM 832 C C . TYR A 1 99 ? 1.592 2.662 -11.784 1.00 95.06 99 TYR A C 1
ATOM 834 O O . TYR A 1 99 ? 0.444 2.421 -11.418 1.00 95.06 99 TYR A O 1
ATOM 842 N N . LYS A 1 100 ? 1.953 2.610 -13.066 1.00 93.69 100 LYS A N 1
ATOM 843 C CA . LYS A 1 100 ? 1.072 2.139 -14.140 1.00 93.69 100 LYS A CA 1
ATOM 844 C C . LYS A 1 100 ? 1.635 0.890 -14.779 1.00 93.69 100 LYS A C 1
ATOM 846 O O . LYS A 1 100 ? 2.849 0.755 -14.927 1.00 93.69 100 LYS A O 1
ATOM 851 N N . PHE A 1 101 ? 0.737 0.009 -15.201 1.00 95.25 101 PHE A N 1
ATOM 852 C CA . PHE A 1 101 ? 1.106 -1.155 -15.991 1.00 95.25 101 PHE A CA 1
ATOM 853 C C . PHE A 1 101 ? 1.883 -0.718 -17.244 1.00 95.25 101 PHE A C 1
ATOM 855 O O . PHE A 1 101 ? 1.486 0.230 -17.927 1.00 95.25 101 PHE A O 1
ATOM 862 N N . ALA A 1 102 ? 3.009 -1.380 -17.500 1.00 95.38 102 ALA A N 1
ATOM 863 C CA . ALA A 1 102 ? 3.886 -1.107 -18.631 1.00 95.38 102 ALA A CA 1
ATOM 864 C C . ALA A 1 102 ? 3.757 -2.208 -19.692 1.00 95.38 102 ALA A C 1
ATOM 866 O O . ALA A 1 102 ? 3.231 -1.945 -20.769 1.00 95.38 102 ALA A O 1
ATOM 867 N N . SER A 1 103 ? 4.205 -3.428 -19.385 1.00 96.00 103 SER A N 1
ATOM 868 C CA . SER A 1 103 ? 4.056 -4.611 -20.242 1.00 96.00 103 SER A CA 1
ATOM 869 C C . SER A 1 103 ? 4.305 -5.894 -19.437 1.00 96.00 103 SER A C 1
ATOM 871 O O . SER A 1 103 ? 4.835 -5.849 -18.329 1.00 96.00 103 SER A O 1
ATOM 873 N N . GLN A 1 104 ? 3.926 -7.048 -19.985 1.00 96.31 104 GLN A N 1
ATOM 874 C CA . GLN A 1 104 ? 4.408 -8.352 -19.513 1.00 96.31 104 GLN A CA 1
ATOM 875 C C . GLN A 1 104 ? 5.793 -8.692 -20.077 1.00 96.31 104 GLN A C 1
ATOM 877 O O . GLN A 1 104 ? 6.486 -9.530 -19.504 1.00 96.31 104 GLN A O 1
ATOM 882 N N . ASP A 1 105 ? 6.195 -8.044 -21.171 1.00 95.06 105 ASP A N 1
ATOM 883 C CA . ASP A 1 105 ? 7.511 -8.210 -21.770 1.00 95.06 105 ASP A CA 1
ATOM 884 C C . ASP A 1 105 ? 8.518 -7.220 -21.172 1.00 95.06 105 ASP A C 1
ATOM 886 O O . ASP A 1 105 ? 8.259 -6.022 -21.023 1.00 95.06 105 ASP A O 1
ATOM 890 N N . GLU A 1 106 ? 9.686 -7.746 -20.816 1.00 92.50 106 GLU A N 1
ATOM 891 C CA . GLU A 1 106 ? 10.754 -6.994 -20.166 1.00 92.50 106 GLU A CA 1
ATOM 892 C C . GLU A 1 106 ? 11.338 -5.908 -21.082 1.00 92.50 106 GLU A C 1
ATOM 894 O O . GLU A 1 106 ? 11.611 -4.785 -20.644 1.00 92.50 106 GLU A O 1
ATOM 899 N N . VAL A 1 107 ? 11.504 -6.227 -22.369 1.00 91.62 107 VAL A N 1
ATOM 900 C CA . VAL A 1 107 ? 12.078 -5.316 -23.361 1.00 91.62 107 VAL A CA 1
ATOM 901 C C . VAL A 1 107 ? 11.103 -4.185 -23.655 1.00 91.62 107 VAL A C 1
ATOM 903 O O . VAL A 1 107 ? 11.509 -3.021 -23.690 1.00 91.62 107 VAL A O 1
ATOM 906 N N . GLU A 1 108 ? 9.817 -4.486 -23.810 1.00 94.44 108 GLU A N 1
ATOM 907 C CA . GLU A 1 108 ? 8.766 -3.478 -23.970 1.00 94.44 108 GLU A CA 1
ATOM 908 C C . GLU A 1 108 ? 8.663 -2.558 -22.749 1.00 94.44 108 GLU A C 1
ATOM 910 O O . GLU A 1 108 ? 8.607 -1.334 -22.902 1.00 94.44 108 GLU A O 1
ATOM 915 N N . ALA A 1 109 ? 8.688 -3.119 -21.537 1.00 94.19 109 ALA A N 1
ATOM 916 C CA . ALA A 1 109 ? 8.613 -2.339 -20.306 1.00 94.19 109 ALA A CA 1
ATOM 917 C C . ALA A 1 109 ? 9.780 -1.348 -20.186 1.00 94.19 109 ALA A C 1
ATOM 919 O O . ALA A 1 109 ? 9.563 -0.168 -19.889 1.00 94.19 109 ALA A O 1
ATOM 920 N N . LEU A 1 110 ? 11.009 -1.789 -20.474 1.00 91.19 110 LEU A N 1
ATOM 921 C CA . LEU A 1 110 ? 12.165 -0.896 -20.460 1.00 91.19 110 LEU A CA 1
ATOM 922 C C . LEU A 1 110 ? 12.131 0.110 -21.618 1.00 91.19 110 LEU A C 1
ATOM 924 O O . LEU A 1 110 ? 12.472 1.276 -21.425 1.00 91.19 110 LEU A O 1
ATOM 928 N N . SER A 1 111 ? 11.665 -0.293 -22.801 1.00 90.44 111 SER A N 1
ATOM 929 C CA . SER A 1 111 ? 11.507 0.620 -23.941 1.00 90.44 111 SER A CA 1
ATOM 930 C C . SER A 1 111 ? 10.564 1.775 -23.601 1.00 90.44 111 SER A C 1
ATOM 932 O O . SER A 1 111 ? 10.839 2.919 -23.955 1.00 90.44 111 SER A O 1
ATOM 934 N N . LEU A 1 112 ? 9.491 1.511 -22.847 1.00 92.00 112 LEU A N 1
ATOM 935 C CA . LEU A 1 112 ? 8.570 2.547 -22.370 1.00 92.00 112 LEU A CA 1
ATOM 936 C C . LEU A 1 112 ? 9.212 3.521 -21.375 1.00 92.00 112 LEU A C 1
ATOM 938 O O . LEU A 1 112 ? 8.869 4.701 -21.402 1.00 92.00 112 LEU A O 1
ATOM 942 N N . LEU A 1 113 ? 10.119 3.053 -20.513 1.00 89.44 113 LEU A N 1
ATOM 943 C CA . LEU A 1 113 ? 10.876 3.910 -19.585 1.00 89.44 113 LEU A CA 1
ATOM 944 C C . LEU A 1 113 ? 11.902 4.786 -20.308 1.00 89.44 113 LEU A C 1
ATOM 946 O O . LEU A 1 113 ? 12.205 5.894 -19.876 1.00 89.44 113 LEU A O 1
ATOM 950 N N . LEU A 1 114 ? 12.459 4.265 -21.396 1.00 89.38 114 LEU A N 1
ATOM 951 C CA . LEU A 1 114 ? 13.550 4.879 -22.141 1.00 89.38 114 LEU A CA 1
ATOM 952 C C . LEU A 1 114 ? 13.082 5.733 -23.324 1.00 89.38 114 LEU A C 1
ATOM 954 O O . LEU A 1 114 ? 13.904 6.411 -23.932 1.00 89.38 114 LEU A O 1
ATOM 958 N N . LYS A 1 115 ? 11.783 5.721 -23.644 1.00 89.06 115 LYS A N 1
ATOM 959 C CA . LYS A 1 115 ? 11.220 6.326 -24.862 1.00 89.06 115 LYS A CA 1
ATOM 960 C C . LYS A 1 115 ? 11.524 7.821 -25.030 1.00 89.06 115 LYS A C 1
ATOM 962 O O . LYS A 1 115 ? 11.595 8.291 -26.159 1.00 89.06 115 LYS A O 1
ATOM 967 N N . ASP A 1 116 ? 11.673 8.543 -23.919 1.00 87.44 116 ASP A N 1
ATOM 968 C CA . ASP A 1 116 ? 11.867 9.997 -23.905 1.00 87.44 116 ASP A CA 1
ATOM 969 C C . ASP A 1 116 ? 13.349 10.389 -23.748 1.00 87.44 116 ASP A C 1
ATOM 971 O O . ASP A 1 116 ? 13.679 11.573 -23.783 1.00 87.44 116 ASP A O 1
ATOM 975 N N . LYS A 1 117 ? 14.254 9.410 -23.585 1.00 88.00 117 LYS A N 1
ATOM 976 C CA . LYS A 1 117 ? 15.697 9.658 -23.497 1.00 88.00 117 LYS A CA 1
ATOM 977 C C . LYS A 1 117 ? 16.303 9.858 -24.877 1.00 88.00 117 LYS A C 1
ATOM 979 O O . LYS A 1 117 ? 15.945 9.172 -25.836 1.00 88.00 117 LYS A O 1
ATOM 984 N N . ASP A 1 118 ? 17.284 10.749 -24.970 1.00 90.94 118 ASP A N 1
ATOM 985 C CA . ASP A 1 118 ? 18.029 10.921 -26.214 1.00 90.94 118 ASP A CA 1
ATOM 986 C C . ASP A 1 118 ? 19.049 9.786 -26.444 1.00 90.94 118 ASP A C 1
ATOM 988 O O . ASP A 1 118 ? 19.426 9.035 -25.539 1.00 90.94 118 ASP A O 1
ATOM 992 N N . ASN A 1 119 ? 19.543 9.666 -27.679 1.00 89.50 119 ASN A N 1
ATOM 993 C CA . ASN A 1 119 ? 20.499 8.615 -28.040 1.00 89.50 119 ASN A CA 1
ATOM 994 C C . ASN A 1 119 ? 21.784 8.646 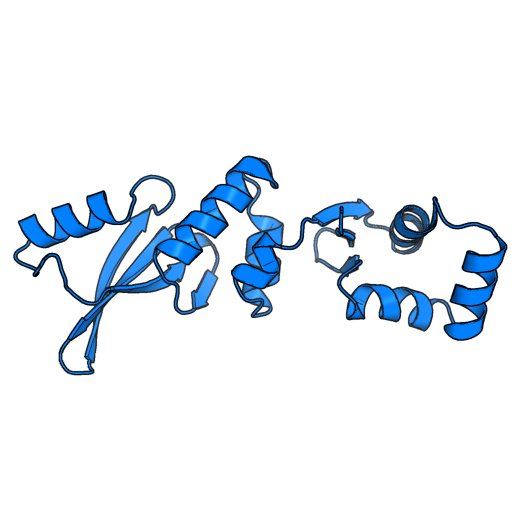-27.193 1.00 89.50 119 ASN A C 1
ATOM 996 O O . ASN A 1 119 ? 22.381 7.597 -26.953 1.00 89.50 119 ASN A O 1
ATOM 1000 N N . LYS A 1 120 ? 22.239 9.822 -26.749 1.00 92.19 120 LYS A N 1
ATOM 1001 C CA . LYS A 1 120 ? 23.465 9.958 -25.955 1.00 92.19 120 LYS A CA 1
ATOM 1002 C C . LYS A 1 120 ? 23.241 9.441 -24.536 1.00 92.19 120 LYS A C 1
ATOM 1004 O O . LYS A 1 120 ? 24.092 8.715 -24.023 1.00 92.19 120 LYS A O 1
ATOM 1009 N N . GLU A 1 121 ? 22.104 9.762 -23.933 1.00 88.75 121 GLU A N 1
ATOM 1010 C CA . GLU A 1 121 ? 21.688 9.257 -22.625 1.00 88.75 121 GLU A CA 1
ATOM 1011 C C . GLU A 1 121 ? 21.476 7.742 -22.645 1.00 88.75 121 GLU A C 1
ATOM 1013 O O . GLU A 1 121 ? 21.906 7.050 -21.718 1.00 88.75 121 GLU A O 1
ATOM 1018 N N . LEU A 1 122 ? 20.870 7.206 -23.710 1.00 89.00 122 LEU A N 1
ATOM 1019 C CA . LEU A 1 122 ? 20.710 5.762 -23.898 1.00 89.00 122 LEU A CA 1
ATOM 1020 C C . LEU A 1 122 ? 22.067 5.060 -23.965 1.00 89.00 122 LEU A C 1
ATOM 1022 O O . LEU A 1 122 ? 22.308 4.116 -23.211 1.00 89.00 122 LEU A O 1
ATOM 1026 N N . ILE A 1 123 ? 22.985 5.554 -24.805 1.00 87.50 123 ILE A N 1
ATOM 1027 C CA . ILE A 1 123 ? 24.340 4.995 -24.929 1.00 87.50 123 ILE A CA 1
ATOM 1028 C C . ILE A 1 123 ? 25.072 5.044 -23.584 1.00 87.50 123 ILE A C 1
ATOM 1030 O O . ILE A 1 123 ? 25.682 4.051 -23.194 1.00 87.50 123 ILE A O 1
ATOM 1034 N N . GLN A 1 124 ? 24.997 6.160 -22.851 1.00 89.50 124 GLN A N 1
ATOM 1035 C CA . GLN A 1 124 ? 25.622 6.278 -21.529 1.00 89.50 124 GLN A CA 1
ATOM 1036 C C . GLN A 1 124 ? 25.027 5.299 -20.515 1.00 89.50 124 GLN A C 1
ATOM 1038 O O . GLN A 1 124 ? 25.784 4.640 -19.804 1.00 89.50 124 GLN A O 1
ATOM 1043 N N . THR A 1 125 ? 23.699 5.172 -20.481 1.00 86.50 125 THR A N 1
ATOM 1044 C CA . THR A 1 125 ? 22.988 4.247 -19.586 1.00 86.50 125 THR A CA 1
ATOM 1045 C C . THR A 1 125 ? 23.452 2.809 -19.832 1.00 86.50 125 THR A C 1
ATOM 1047 O O . THR A 1 125 ? 23.865 2.119 -18.900 1.00 86.50 125 THR A O 1
ATOM 1050 N N . PHE A 1 126 ? 23.475 2.368 -21.094 1.00 88.38 126 PHE A N 1
ATOM 1051 C CA . PHE A 1 126 ? 23.931 1.021 -21.446 1.00 88.38 126 PHE A CA 1
ATOM 1052 C C . PHE A 1 126 ? 25.427 0.810 -21.198 1.00 88.38 126 PHE A C 1
ATOM 1054 O O . PHE A 1 126 ? 25.817 -0.247 -20.699 1.00 88.38 126 PHE A O 1
ATOM 1061 N N . TYR A 1 127 ? 26.264 1.807 -21.495 1.00 89.44 127 TYR A N 1
ATOM 1062 C CA . TYR A 1 127 ? 27.704 1.735 -21.250 1.00 89.44 127 TYR A CA 1
ATOM 1063 C C . TYR A 1 127 ? 28.024 1.579 -19.757 1.00 89.44 127 TYR A C 1
ATOM 1065 O O . TYR A 1 127 ? 28.867 0.764 -19.392 1.00 89.44 127 TYR A O 1
ATOM 1073 N N . GLN A 1 128 ? 27.326 2.314 -18.886 1.00 89.56 128 GLN A N 1
ATOM 1074 C CA . GLN A 1 128 ? 27.485 2.207 -17.432 1.00 89.56 128 GLN A CA 1
ATOM 1075 C C . GLN A 1 128 ? 26.950 0.881 -16.884 1.00 89.56 128 GLN A C 1
ATOM 1077 O O . GLN A 1 128 ? 27.568 0.287 -16.003 1.00 89.56 128 GLN A O 1
ATOM 1082 N N . ALA A 1 129 ? 25.823 0.401 -17.413 1.00 88.56 129 ALA A N 1
ATOM 1083 C CA . ALA A 1 129 ? 25.224 -0.857 -16.984 1.00 88.56 129 ALA A CA 1
ATOM 1084 C C . ALA A 1 129 ? 26.072 -2.084 -17.367 1.00 88.56 129 ALA A C 1
ATOM 1086 O O . ALA A 1 129 ? 26.038 -3.097 -16.666 1.00 88.56 129 ALA A O 1
ATOM 1087 N N . ASN A 1 130 ? 26.840 -2.021 -18.461 1.00 87.69 130 ASN A N 1
ATOM 1088 C CA . ASN A 1 130 ? 27.706 -3.093 -18.982 1.00 87.69 130 ASN A CA 1
ATOM 1089 C C . ASN A 1 130 ? 26.969 -4.374 -19.450 1.00 87.69 130 ASN A C 1
ATOM 1091 O O . ASN A 1 130 ? 27.544 -5.208 -20.143 1.00 87.69 130 ASN A O 1
ATOM 1095 N N . SER A 1 131 ? 25.692 -4.549 -19.107 1.00 88.12 131 SER A N 1
ATOM 1096 C CA . SER A 1 131 ? 24.818 -5.600 -19.631 1.00 88.12 131 SER A CA 1
ATOM 1097 C C . SER A 1 131 ? 23.348 -5.181 -19.562 1.00 88.12 131 SER A C 1
ATOM 1099 O O . SER A 1 131 ? 22.976 -4.305 -18.779 1.00 88.12 131 SER A O 1
ATOM 1101 N N . TRP A 1 132 ? 22.502 -5.845 -20.355 1.00 86.44 132 TRP A N 1
ATOM 1102 C CA . TRP A 1 132 ? 21.046 -5.680 -20.306 1.00 86.44 132 TRP A CA 1
ATOM 1103 C C . TRP A 1 132 ? 20.475 -5.950 -18.904 1.00 86.44 132 TRP A C 1
ATOM 1105 O O . TRP A 1 132 ? 19.721 -5.138 -18.375 1.00 86.44 132 TRP A O 1
ATOM 1115 N N . ILE A 1 133 ? 20.909 -7.044 -18.270 1.00 88.75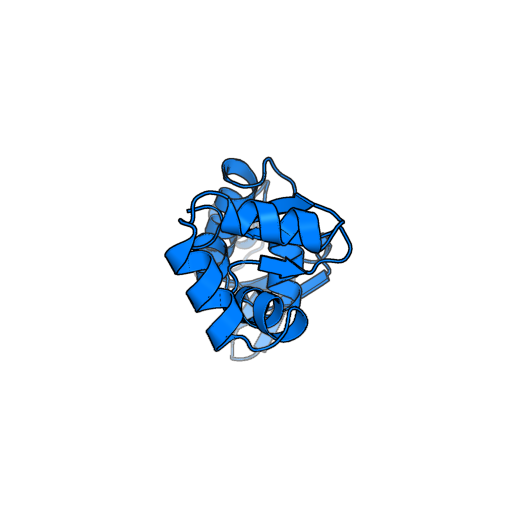 133 ILE A N 1
ATOM 1116 C CA . ILE A 1 133 ? 20.441 -7.470 -16.941 1.00 88.75 133 ILE A CA 1
ATOM 1117 C C . ILE A 1 133 ? 20.755 -6.402 -15.884 1.00 88.75 133 ILE A C 1
ATOM 1119 O O . ILE A 1 133 ? 19.904 -6.042 -15.076 1.00 88.75 133 ILE A O 1
ATOM 1123 N N . ASN A 1 134 ? 21.961 -5.836 -15.914 1.00 91.19 134 ASN A N 1
ATOM 1124 C CA . ASN A 1 134 ? 22.334 -4.762 -14.993 1.00 91.19 134 ASN A CA 1
ATOM 1125 C C . ASN A 1 134 ? 21.557 -3.466 -15.263 1.00 91.19 134 ASN A C 1
ATOM 1127 O O . ASN A 1 134 ? 21.264 -2.713 -14.332 1.00 91.19 134 ASN A O 1
ATOM 1131 N N . CYS A 1 135 ? 21.224 -3.205 -16.532 1.00 90.06 135 CYS A N 1
ATOM 1132 C CA . CYS A 1 135 ? 20.443 -2.037 -16.921 1.00 90.06 135 CYS A CA 1
ATOM 1133 C C . CYS A 1 135 ? 19.064 -2.107 -16.268 1.00 90.06 135 CYS A C 1
ATOM 1135 O O . CYS A 1 135 ? 18.712 -1.215 -15.499 1.00 90.06 135 CYS A O 1
ATOM 1137 N N . ILE A 1 136 ? 18.331 -3.208 -16.463 1.00 91.19 136 ILE A N 1
ATOM 1138 C CA . ILE A 1 136 ? 17.013 -3.362 -15.840 1.00 91.19 136 ILE A CA 1
ATOM 1139 C C . ILE A 1 136 ? 17.089 -3.423 -14.314 1.00 91.19 136 ILE A C 1
ATOM 1141 O O . ILE A 1 136 ? 16.271 -2.799 -13.638 1.00 91.19 136 ILE A O 1
ATOM 1145 N N . GLN A 1 137 ? 18.099 -4.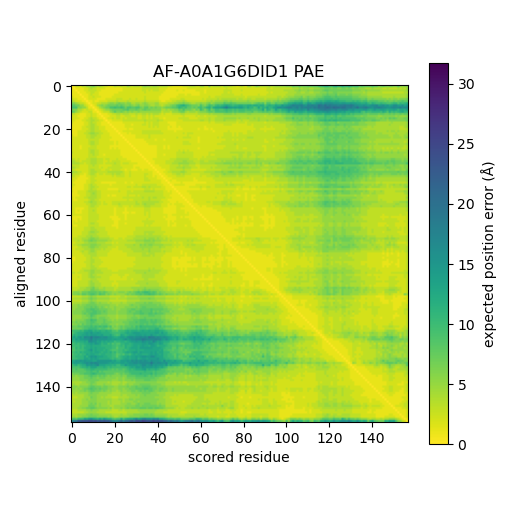096 -13.756 1.00 91.75 137 GLN A N 1
ATOM 1146 C CA . GLN A 1 137 ? 18.266 -4.184 -12.308 1.00 91.75 137 GLN A CA 1
ATOM 1147 C C . GLN A 1 137 ? 18.421 -2.801 -11.668 1.00 91.75 137 GLN A C 1
ATOM 1149 O O . GLN A 1 137 ? 17.905 -2.588 -10.576 1.00 91.75 137 GLN A O 1
ATOM 1154 N N . THR A 1 138 ? 19.051 -1.844 -12.358 1.00 92.12 138 THR A N 1
ATOM 1155 C CA . THR A 1 138 ? 19.128 -0.447 -11.899 1.00 92.12 138 THR A CA 1
ATOM 1156 C C . THR A 1 138 ? 17.736 0.157 -11.691 1.00 92.12 138 THR A C 1
ATOM 1158 O O . THR A 1 138 ? 17.484 0.737 -10.639 1.00 92.12 138 THR A O 1
ATOM 1161 N N . TYR A 1 139 ? 16.818 -0.030 -12.645 1.00 92.81 139 TYR A N 1
ATOM 1162 C CA . TYR A 1 139 ? 15.448 0.495 -12.566 1.00 92.81 139 TYR A CA 1
ATOM 1163 C C . TYR A 1 139 ? 14.577 -0.244 -11.543 1.00 92.81 139 TYR A C 1
ATOM 1165 O O . TYR A 1 139 ? 13.754 0.377 -10.870 1.00 92.81 139 TYR A O 1
ATOM 1173 N N . LEU A 1 140 ? 14.774 -1.558 -11.397 1.00 93.44 140 LEU A N 1
ATOM 1174 C CA . LEU A 1 140 ? 14.107 -2.355 -10.362 1.00 93.44 140 LEU A CA 1
ATOM 1175 C C . LEU A 1 140 ? 14.565 -1.936 -8.961 1.00 93.44 140 LEU A C 1
ATOM 1177 O O . LEU A 1 140 ? 13.751 -1.773 -8.056 1.00 93.44 140 LEU A O 1
ATOM 1181 N N . SER A 1 141 ? 15.870 -1.730 -8.782 1.00 91.69 141 SER A N 1
ATOM 1182 C CA . SER A 1 141 ? 16.455 -1.318 -7.506 1.00 91.69 141 SER A CA 1
ATOM 1183 C C . SER A 1 141 ? 16.143 0.133 -7.142 1.00 91.69 141 SER A C 1
ATOM 1185 O O . SER A 1 141 ? 16.073 0.443 -5.956 1.00 91.69 141 SER A O 1
ATOM 1187 N N . SER A 1 142 ? 15.941 1.019 -8.121 1.00 91.38 142 SER A N 1
ATOM 1188 C CA . SER A 1 142 ? 15.539 2.407 -7.867 1.00 91.38 142 SER A CA 1
ATOM 1189 C C . SER A 1 142 ? 14.037 2.576 -7.614 1.00 91.38 142 SER A C 1
ATOM 1191 O O . SER A 1 142 ? 13.617 3.655 -7.204 1.00 91.38 142 SER A O 1
ATOM 1193 N N . GLY A 1 143 ? 13.223 1.547 -7.879 1.00 92.00 143 GLY A N 1
ATOM 1194 C CA . GLY A 1 143 ? 11.761 1.645 -7.838 1.00 92.00 143 GLY A CA 1
ATOM 1195 C C . GLY A 1 143 ? 11.162 2.413 -9.022 1.00 92.00 143 GLY A C 1
ATOM 1196 O O . GLY A 1 143 ? 10.011 2.822 -8.973 1.00 92.00 143 GLY A O 1
ATOM 1197 N N . GLU A 1 144 ? 11.914 2.626 -10.103 1.00 93.50 144 GLU A N 1
ATOM 1198 C CA . GLU A 1 144 ? 11.351 3.190 -11.342 1.00 93.50 144 GLU A CA 1
ATOM 1199 C C . GLU A 1 144 ? 10.561 2.130 -12.127 1.00 93.50 144 GLU A C 1
ATOM 1201 O O . GLU A 1 144 ? 9.648 2.445 -12.895 1.00 93.50 144 GLU A O 1
ATOM 1206 N N . LEU A 1 145 ? 10.878 0.856 -11.886 1.00 95.38 145 LEU A N 1
ATOM 1207 C CA . LEU A 1 145 ? 10.171 -0.300 -12.410 1.00 95.38 145 LEU A CA 1
ATOM 1208 C C . LEU A 1 145 ? 9.874 -1.286 -11.278 1.00 95.38 145 LEU A C 1
ATOM 1210 O O . LEU A 1 145 ? 10.739 -1.591 -10.462 1.00 95.38 145 LEU A O 1
ATOM 1214 N N . LEU A 1 146 ? 8.668 -1.839 -11.256 1.00 96.50 146 LEU A N 1
ATOM 1215 C CA . LEU A 1 146 ? 8.307 -2.990 -10.439 1.00 96.50 146 LEU A CA 1
ATOM 1216 C C . LEU A 1 146 ? 8.194 -4.215 -11.333 1.00 96.50 146 LEU A C 1
ATOM 1218 O O . LEU A 1 146 ? 7.535 -4.164 -12.370 1.00 96.50 146 LEU A O 1
ATOM 1222 N N . ASN A 1 147 ? 8.772 -5.327 -10.890 1.00 96.12 147 ASN A N 1
ATOM 1223 C CA . ASN A 1 147 ? 8.515 -6.644 -11.457 1.00 96.12 147 ASN A CA 1
ATOM 1224 C C . ASN A 1 147 ? 7.497 -7.371 -10.571 1.00 96.12 147 ASN A C 1
ATOM 1226 O O . ASN A 1 147 ? 7.787 -7.695 -9.416 1.00 96.12 147 ASN A O 1
ATOM 1230 N N . THR A 1 148 ? 6.298 -7.594 -11.104 1.00 96.00 148 THR A N 1
ATOM 1231 C CA . THR A 1 148 ? 5.180 -8.209 -10.385 1.00 96.00 148 THR A CA 1
ATOM 1232 C C . THR A 1 148 ? 4.708 -9.476 -11.107 1.00 96.00 148 THR A C 1
ATOM 1234 O O . THR A 1 148 ? 4.906 -9.599 -12.315 1.00 96.00 148 THR A O 1
ATOM 1237 N N . PRO A 1 149 ? 3.992 -10.394 -10.431 1.00 94.88 149 PRO A N 1
ATOM 1238 C CA . PRO A 1 149 ? 3.358 -11.529 -11.104 1.00 94.88 149 PRO A CA 1
ATOM 1239 C C . PRO A 1 149 ? 2.405 -11.165 -12.258 1.00 94.88 149 PRO A C 1
ATOM 1241 O O . PRO A 1 149 ? 2.179 -12.001 -13.127 1.00 94.88 149 PRO A O 1
ATOM 1244 N N . LYS A 1 150 ? 1.832 -9.950 -12.282 1.00 95.62 150 LYS A N 1
ATOM 1245 C CA . LYS A 1 150 ? 0.967 -9.478 -13.382 1.00 95.62 150 LYS A CA 1
ATOM 1246 C C . LYS A 1 150 ? 1.747 -8.821 -14.532 1.00 95.62 150 LYS A C 1
ATOM 1248 O O . LYS A 1 150 ? 1.144 -8.492 -15.552 1.00 95.62 150 LYS A O 1
ATOM 1253 N N . GLY A 1 151 ? 3.060 -8.646 -14.385 1.00 95.94 151 GLY A N 1
ATOM 1254 C CA . GLY A 1 151 ? 3.943 -7.979 -15.340 1.00 95.94 151 GLY A CA 1
ATOM 1255 C C . GLY A 1 151 ? 4.691 -6.801 -14.721 1.00 95.94 151 GLY A C 1
ATOM 1256 O O . GLY A 1 151 ? 4.741 -6.629 -13.497 1.00 95.94 151 GLY A O 1
ATOM 1257 N N . PHE A 1 152 ? 5.275 -5.978 -15.581 1.00 96.81 152 PHE A N 1
ATOM 1258 C CA . PHE A 1 152 ? 6.037 -4.807 -15.193 1.00 96.81 152 PHE A CA 1
ATOM 1259 C C . PHE A 1 152 ? 5.138 -3.591 -15.021 1.00 96.81 152 PHE A C 1
ATOM 1261 O O . PHE A 1 152 ? 4.282 -3.298 -15.859 1.00 96.81 152 PHE A O 1
ATOM 1268 N N . TYR A 1 153 ? 5.380 -2.844 -13.950 1.00 96.88 153 TYR A N 1
ATOM 1269 C CA . TYR A 1 153 ? 4.729 -1.568 -13.700 1.00 96.88 153 TYR A CA 1
ATOM 1270 C C . TYR A 1 153 ? 5.792 -0.487 -13.599 1.00 96.88 153 TYR A C 1
ATOM 1272 O O . TYR A 1 153 ? 6.768 -0.642 -12.873 1.00 96.88 153 TYR A O 1
ATOM 1280 N N . ARG A 1 154 ? 5.616 0.610 -14.327 1.00 95.19 154 ARG A N 1
ATOM 1281 C CA . ARG A 1 154 ? 6.541 1.744 -14.297 1.00 95.19 154 ARG A CA 1
ATOM 1282 C C . ARG A 1 154 ? 6.024 2.822 -13.370 1.00 95.19 154 ARG A C 1
ATOM 1284 O O . ARG A 1 154 ? 4.814 3.063 -13.321 1.00 95.19 154 ARG A O 1
ATOM 1291 N N . LYS A 1 155 ? 6.939 3.497 -12.693 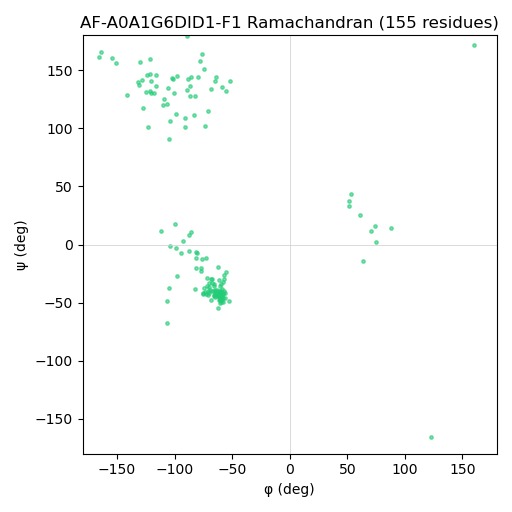1.00 94.19 155 LYS A N 1
ATOM 1292 C CA . LYS A 1 155 ? 6.615 4.703 -11.946 1.00 94.19 155 LYS A CA 1
ATOM 1293 C C . LYS A 1 155 ? 6.140 5.797 -12.910 1.00 94.19 155 LYS A C 1
ATOM 1295 O O . LYS A 1 155 ? 6.576 5.880 -14.063 1.00 94.19 155 LYS A O 1
ATOM 1300 N N . VAL A 1 156 ? 5.182 6.595 -12.462 1.00 88.19 156 VAL A N 1
ATOM 1301 C CA . VAL A 1 156 ? 4.611 7.723 -13.193 1.00 88.19 156 VAL A CA 1
ATOM 1302 C C . VAL A 1 156 ? 4.693 8.945 -12.291 1.00 88.19 156 VAL A C 1
ATOM 1304 O O . VAL A 1 156 ? 4.089 8.962 -11.221 1.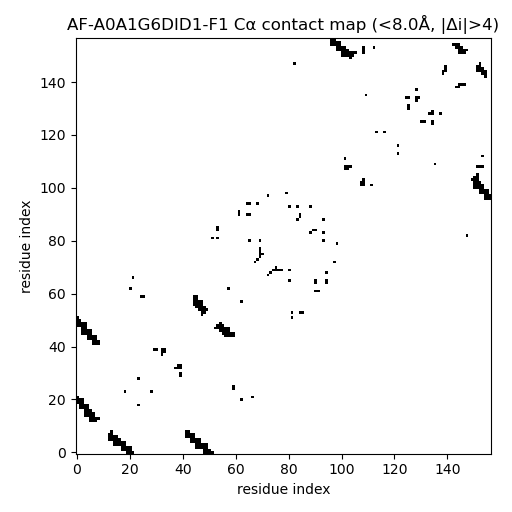00 88.19 156 VAL A O 1
ATOM 1307 N N . GLY A 1 157 ? 5.450 9.942 -12.740 1.00 72.88 157 GLY A N 1
ATOM 1308 C CA . GLY A 1 157 ? 5.684 11.227 -12.087 1.00 72.88 157 GLY A CA 1
ATOM 1309 C C . GLY A 1 157 ? 6.174 12.238 -13.107 1.00 72.88 157 GLY A C 1
ATOM 1310 O O . GLY A 1 157 ? 6.825 11.794 -14.081 1.00 72.88 157 GLY A O 1
#

Mean predicted aligned error: 4.34 Å

Foldseek 3Di:
DFFFKWFADPNDIDTDDTDDLLVDALVNVLVVVVVVVDDSPTHMWGQADVVLPAGHTDDSVLSVLLSCCCVPQVVNDCVVVSVCRVVVHDSVNVSVWGKDAQDQDPVRSVCVVCVPPDPVVVVVLCVVLVDPVSSVVVCCVVVQWPQDPVHIIGIDD

pLDDT: mean 93.64, std 3.57, range [72.88, 98.12]

Sequence (157 aa):
MIGTIRIIQDGHSKELAKVDLIRFNEEDIRQRLLDKGYPYDSELIIAGICDWDIEAHFTFQEIKFLKVCLEQLYDNDDYIIVFLLQRHWKVMDIIDVYYKFASQDEVEALSLLLKDKDNKELIQTFYQANSWINCIQTYLSSGELLNTPKGFYRKVG

Secondary structure (DSSP, 8-state):
-EEEEEEEETTEEEEEEEEETTT--HHHHHHHHHTTT--TT-EEEEEEEGGGTB---B-HHHHHHHHHHHHHTSTT--HHHHHHHTTT--HHHHHT--EEEEESSHHHHHHHHHTTS-HHHHHHHHHHH-SHHHHHHHHHHHTSEEEETTEEEEE--